Protein AF-A0A699XL25-F1 (afdb_monomer)

Radius of gyration: 14.71 Å; Cα contacts (8 Å, |Δi|>4): 82; chains: 1; bounding box: 34×34×36 Å

Solvent-accessible surface area (backbone atoms only — not comparable to full-atom values): 5244 Å² total; per-residue (Å²): 81,36,93,86,37,69,33,73,95,41,70,48,71,67,60,50,51,52,41,45,77,72,65,44,54,70,48,76,41,76,87,77,48,31,33,35,40,46,46,95,92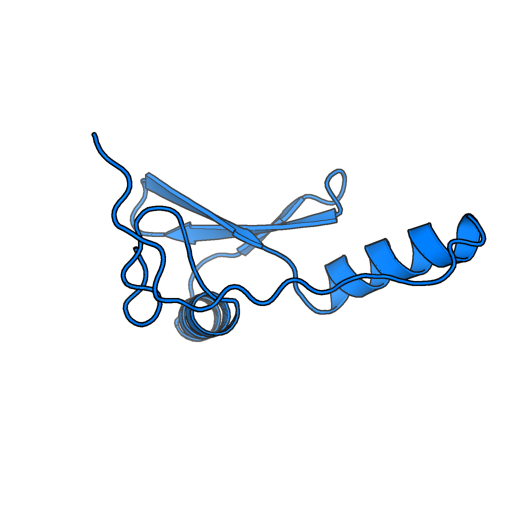,80,46,72,48,78,47,77,52,76,66,33,48,48,54,54,51,51,58,35,58,79,66,69,48,98,72,86,84,85,88,80,78,71,66,79,66,76,83,78,83,131

Secondary structure (DSSP, 8-state):
--TTT-STT---HHHHHHHHHTT--EEEETTTTEEEEEETTTEEEEE--HHHHHHHHHHHHHTT-S--------S-PPPPP-

Sequence (82 aa):
GGECTGTPCVLSAGEISRMIENGAPVSHDLEAAARIVAWDGNQWASFDDAETLTIKLDYANERCLGGYIQLRAPFTLPPIPL

Foldseek 3Di:
DAPVLPDPPDDDPVSVVVCVVVPFDWDAPPVVLWIKTDDPPPDIDIHDDPRSVVVVQVVCVVVVHPDDDDDDDDSPDPDDDD

pLDDT: mean 87.55, std 12.08, range [49.84, 97.06]

Structure (mmCIF, N/CA/C/O backbone):
data_AF-A0A699XL25-F1
#
_entry.id   AF-A0A699XL25-F1
#
loop_
_atom_site.group_PDB
_atom_site.id
_atom_site.type_symbol
_atom_site.label_atom_id
_atom_site.label_alt_id
_atom_site.label_comp_id
_atom_site.label_asym_id
_atom_site.label_entity_id
_atom_site.label_seq_id
_atom_site.pdbx_PDB_ins_code
_atom_site.Cartn_x
_atom_site.Cartn_y
_atom_site.Cartn_z
_atom_site.occupancy
_atom_site.B_iso_or_equiv
_atom_site.auth_seq_id
_atom_site.auth_comp_id
_atom_site.auth_asym_id
_atom_site.auth_atom_id
_atom_site.pdbx_PDB_model_num
ATOM 1 N N . GLY A 1 1 ? -6.109 8.285 14.384 1.00 65.88 1 GLY A N 1
ATOM 2 C CA . GLY A 1 1 ? -4.666 8.069 14.172 1.00 65.88 1 GLY A CA 1
ATOM 3 C C . GLY A 1 1 ? -4.318 6.707 14.710 1.00 65.88 1 GLY A C 1
ATOM 4 O O . GLY A 1 1 ? -5.072 6.212 15.543 1.00 65.88 1 GLY A O 1
ATOM 5 N N . GLY A 1 2 ? -3.249 6.093 14.220 1.00 75.56 2 GLY A N 1
ATOM 6 C CA . GLY A 1 2 ? -2.811 4.802 14.739 1.00 75.56 2 GLY A CA 1
ATOM 7 C C . GLY A 1 2 ? -2.161 4.918 16.120 1.00 75.56 2 GLY A C 1
ATOM 8 O O . GLY A 1 2 ? -1.799 6.008 16.567 1.00 75.56 2 GLY A O 1
ATOM 9 N N . GLU A 1 3 ? -2.046 3.785 16.807 1.00 79.75 3 GLU A N 1
ATOM 10 C CA . GLU A 1 3 ? -1.485 3.673 18.160 1.00 79.75 3 GLU A CA 1
ATOM 11 C C . GLU A 1 3 ? -0.008 4.101 18.241 1.00 79.75 3 GLU A C 1
ATOM 13 O O . GLU A 1 3 ? 0.419 4.671 19.242 1.00 79.75 3 GLU A O 1
ATOM 18 N N . CYS A 1 4 ? 0.770 3.856 17.186 1.00 7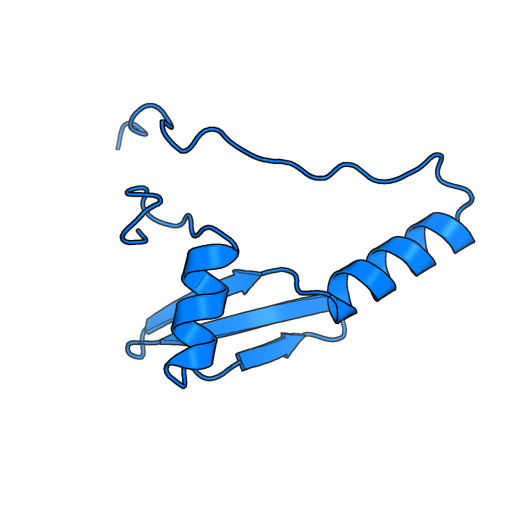9.25 4 CYS A N 1
ATOM 19 C CA . CYS A 1 4 ? 2.195 4.170 17.101 1.00 79.25 4 CYS A CA 1
ATOM 20 C C . CYS A 1 4 ? 2.458 5.514 16.414 1.00 79.25 4 CYS A C 1
ATOM 22 O O . CYS A 1 4 ? 3.361 6.246 16.811 1.00 79.25 4 CYS A O 1
ATOM 24 N N . THR A 1 5 ? 1.694 5.838 15.370 1.00 80.94 5 THR A N 1
ATOM 25 C CA . THR A 1 5 ? 1.823 7.110 14.642 1.00 80.94 5 THR A CA 1
ATOM 26 C C . THR A 1 5 ? 1.280 8.290 15.432 1.00 80.94 5 THR A C 1
ATOM 28 O O . THR A 1 5 ? 1.744 9.413 15.236 1.00 80.94 5 THR A O 1
ATOM 31 N N . GLY A 1 6 ? 0.256 8.077 16.265 1.00 81.00 6 GLY A N 1
ATOM 32 C CA . GLY A 1 6 ? -0.376 9.115 17.085 1.00 81.00 6 GLY A CA 1
ATOM 33 C C . GLY A 1 6 ? -0.995 10.273 16.291 1.00 81.00 6 GLY A C 1
ATOM 34 O O . GLY A 1 6 ? -1.497 11.225 16.881 1.00 81.00 6 GLY A O 1
ATOM 35 N N . THR A 1 7 ? -0.982 1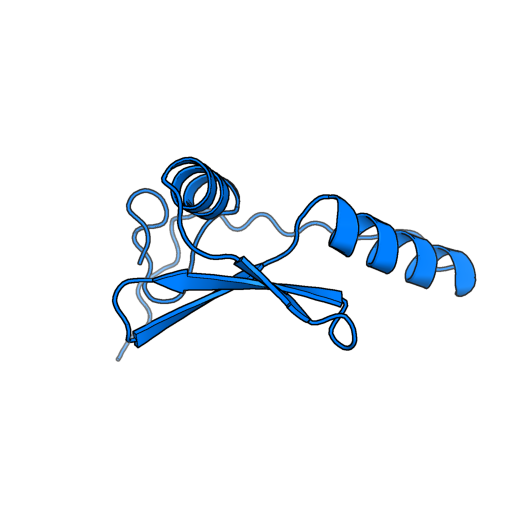0.205 14.959 1.00 82.31 7 THR A N 1
ATOM 36 C CA . THR A 1 7 ? -1.340 11.312 14.073 1.00 82.31 7 THR A CA 1
ATOM 37 C C . THR A 1 7 ? -2.647 10.976 13.357 1.00 82.31 7 THR A C 1
ATOM 39 O O . THR A 1 7 ? -2.764 9.901 12.761 1.00 82.31 7 THR A O 1
ATOM 42 N N . PRO A 1 8 ? -3.680 11.835 13.419 1.00 83.44 8 PRO A N 1
ATOM 43 C CA . PRO A 1 8 ? -4.900 11.641 12.643 1.00 83.44 8 PRO A CA 1
ATOM 44 C C . PRO A 1 8 ? -4.599 11.461 11.151 1.00 83.44 8 PRO A C 1
ATOM 46 O O . PRO A 1 8 ? -3.704 12.105 10.615 1.00 83.44 8 PRO A O 1
ATOM 49 N N . CYS A 1 9 ? -5.347 10.574 10.491 1.00 84.50 9 CYS A N 1
ATOM 50 C CA . CYS A 1 9 ? -5.228 10.278 9.056 1.00 84.50 9 CYS A CA 1
ATOM 51 C C . CYS A 1 9 ? -3.887 9.685 8.581 1.00 84.50 9 CYS A C 1
ATOM 53 O O . CYS A 1 9 ? -3.740 9.428 7.391 1.00 84.50 9 CYS A O 1
ATOM 55 N N . VAL A 1 10 ? -2.929 9.427 9.475 1.00 87.25 10 VAL A N 1
ATOM 56 C CA . VAL A 1 10 ? -1.666 8.762 9.140 1.00 87.25 10 VAL A CA 1
ATOM 57 C C . VAL A 1 10 ? -1.608 7.424 9.862 1.00 87.25 10 VAL A C 1
ATOM 59 O O . VAL A 1 10 ? -1.881 7.341 11.059 1.00 87.25 10 VAL A O 1
ATOM 62 N N . LEU A 1 11 ? -1.249 6.386 9.113 1.00 89.75 11 LEU A N 1
ATOM 63 C CA . LEU A 1 11 ? -0.924 5.062 9.621 1.00 89.75 11 LEU A CA 1
ATOM 64 C C . LEU A 1 11 ? 0.412 4.631 9.025 1.00 89.75 11 LEU A C 1
ATOM 66 O O . LEU A 1 11 ? 0.706 4.873 7.856 1.00 89.75 11 LEU A O 1
ATOM 70 N N . SER A 1 12 ? 1.235 3.999 9.844 1.00 90.12 12 SER A N 1
ATOM 71 C CA . SER A 1 12 ? 2.455 3.344 9.405 1.00 90.12 12 SER A CA 1
ATOM 72 C C . SER A 1 12 ? 2.121 2.008 8.745 1.00 90.12 12 SER A C 1
ATOM 74 O O . SER A 1 12 ? 1.130 1.359 9.083 1.00 90.12 12 SER A O 1
ATOM 76 N N . ALA A 1 13 ? 3.001 1.549 7.853 1.00 89.94 13 ALA A N 1
ATOM 77 C CA . ALA A 1 13 ? 2.874 0.222 7.254 1.00 89.94 13 A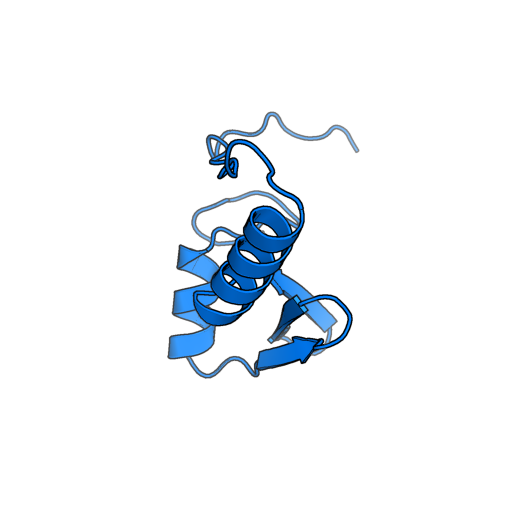LA A CA 1
ATOM 78 C C . ALA A 1 13 ? 2.778 -0.887 8.322 1.00 89.94 13 ALA A C 1
ATOM 80 O O . ALA A 1 13 ? 2.007 -1.821 8.156 1.00 89.94 13 ALA A O 1
ATOM 81 N N . GLY A 1 14 ? 3.488 -0.754 9.452 1.00 90.19 14 GLY A N 1
ATOM 82 C CA . GLY A 1 14 ? 3.417 -1.720 10.554 1.00 90.19 14 GLY A CA 1
ATOM 83 C C . GLY A 1 14 ? 2.062 -1.749 11.269 1.00 90.19 14 GLY A C 1
ATOM 84 O O . GLY A 1 14 ? 1.576 -2.825 11.611 1.00 90.19 14 GLY A O 1
ATOM 85 N N . GLU A 1 15 ? 1.420 -0.593 11.464 1.00 91.44 15 GLU A N 1
ATOM 86 C CA . GLU A 1 15 ? 0.061 -0.534 12.025 1.00 91.44 15 GLU A CA 1
ATOM 87 C C . GLU A 1 15 ? -0.950 -1.198 11.092 1.00 91.44 15 GLU A C 1
ATOM 89 O O . GLU A 1 15 ? -1.785 -1.974 11.551 1.00 91.44 15 GLU A O 1
ATOM 94 N N . ILE A 1 16 ? -0.827 -0.952 9.786 1.00 93.00 16 ILE A N 1
ATOM 95 C CA . ILE A 1 16 ? -1.688 -1.567 8.776 1.00 93.00 16 ILE A CA 1
ATOM 96 C C . ILE A 1 16 ? -1.472 -3.084 8.731 1.00 93.00 16 ILE A C 1
ATOM 98 O O . ILE A 1 16 ? -2.450 -3.824 8.783 1.00 93.00 16 ILE A O 1
ATOM 102 N N . SER A 1 17 ? -0.224 -3.568 8.731 1.00 92.62 17 SER A N 1
ATOM 103 C CA . SER A 1 17 ? 0.068 -5.009 8.781 1.00 92.62 17 SER A CA 1
ATOM 104 C C . SER A 1 17 ? -0.586 -5.679 9.988 1.00 92.62 17 SER A C 1
ATOM 106 O O . SER A 1 17 ? -1.257 -6.695 9.831 1.00 92.62 17 SER A O 1
ATOM 108 N N . ARG A 1 18 ? -0.486 -5.068 11.175 1.00 93.81 18 ARG A N 1
ATOM 109 C CA . ARG A 1 18 ? -1.126 -5.589 12.390 1.00 93.81 18 ARG A CA 1
ATOM 110 C C . ARG A 1 18 ? -2.650 -5.635 12.267 1.00 93.81 18 ARG A C 1
ATOM 112 O O . ARG A 1 18 ? -3.283 -6.565 12.756 1.00 93.81 18 ARG A O 1
ATOM 119 N N . MET A 1 19 ? -3.266 -4.628 11.647 1.00 93.25 19 MET A N 1
ATOM 120 C CA . MET A 1 19 ? -4.716 -4.622 11.415 1.00 93.25 19 MET A CA 1
ATOM 121 C C . MET A 1 19 ? -5.141 -5.769 10.495 1.00 93.25 19 MET A C 1
ATOM 123 O O . MET A 1 19 ? -6.133 -6.438 10.776 1.00 93.25 19 MET A O 1
ATOM 127 N N . ILE A 1 20 ? -4.374 -6.023 9.435 1.00 93.25 20 ILE A N 1
ATOM 128 C CA . ILE A 1 20 ? -4.634 -7.107 8.480 1.00 93.25 20 ILE A CA 1
ATOM 129 C C . ILE A 1 20 ? -4.464 -8.472 9.153 1.00 93.25 20 ILE A C 1
ATOM 131 O O . ILE A 1 20 ? -5.329 -9.332 9.009 1.00 93.25 20 ILE A O 1
ATOM 135 N N . GLU A 1 21 ? -3.406 -8.659 9.946 1.00 94.38 21 GLU A N 1
ATOM 136 C CA . GLU A 1 21 ? -3.185 -9.874 10.748 1.00 94.38 21 GLU A CA 1
ATOM 137 C C . GLU A 1 21 ? -4.335 -10.138 11.733 1.00 94.38 21 GLU A C 1
ATOM 139 O O . GLU A 1 21 ? -4.701 -11.287 11.971 1.00 94.38 21 GLU A O 1
ATOM 144 N N . ASN A 1 22 ? -4.960 -9.075 12.248 1.00 94.38 22 ASN A N 1
ATOM 145 C CA . ASN A 1 22 ? -6.137 -9.151 13.116 1.00 94.38 22 ASN A CA 1
ATOM 146 C C . ASN A 1 22 ? -7.469 -9.302 12.352 1.00 94.38 22 ASN A C 1
ATOM 148 O O . ASN A 1 22 ? -8.533 -9.264 12.970 1.00 94.38 22 ASN A O 1
ATOM 152 N N . GLY A 1 23 ? -7.433 -9.483 11.029 1.00 93.62 23 GLY A N 1
ATOM 153 C CA . GLY A 1 23 ? -8.604 -9.791 10.207 1.00 93.62 23 GLY A CA 1
ATOM 154 C C . GLY A 1 23 ? -9.317 -8.584 9.596 1.00 93.62 23 GLY A C 1
ATOM 155 O O . GLY A 1 23 ? -10.460 -8.727 9.157 1.00 93.62 23 GLY A O 1
ATOM 156 N N . ALA A 1 24 ? -8.687 -7.406 9.550 1.00 93.94 24 ALA A N 1
ATOM 157 C CA . ALA A 1 24 ? -9.259 -6.267 8.836 1.00 93.94 24 ALA A CA 1
ATOM 158 C C . ALA A 1 24 ? -9.417 -6.590 7.333 1.00 93.94 24 ALA A C 1
ATOM 160 O O . ALA A 1 24 ? -8.470 -7.081 6.711 1.00 93.94 24 ALA A O 1
ATOM 161 N N . PRO A 1 25 ? -10.587 -6.320 6.723 1.00 95.25 25 PRO A N 1
ATOM 162 C CA . PRO A 1 25 ? -10.807 -6.579 5.308 1.00 95.25 25 PRO A CA 1
ATOM 163 C C . PRO A 1 25 ? -9.949 -5.655 4.441 1.00 95.25 25 PRO A C 1
ATOM 165 O O . PRO A 1 25 ? -9.876 -4.443 4.664 1.00 95.25 25 PRO A O 1
ATOM 168 N N . VAL A 1 26 ? -9.337 -6.243 3.413 1.00 96.31 26 VAL A N 1
ATOM 169 C CA . VAL A 1 26 ? -8.500 -5.546 2.433 1.00 96.31 26 VAL A CA 1
ATOM 170 C C . VAL A 1 26 ? -9.075 -5.745 1.038 1.00 96.31 26 VAL A C 1
ATOM 172 O O . VAL A 1 26 ? -9.455 -6.852 0.661 1.00 96.31 26 VAL A O 1
ATOM 175 N N . SER A 1 27 ? -9.091 -4.673 0.254 1.00 95.75 27 SER A N 1
ATOM 176 C CA . SER A 1 27 ? -9.403 -4.689 -1.176 1.00 95.75 27 SER A CA 1
ATOM 177 C C . SER A 1 27 ? -8.202 -4.216 -1.999 1.00 95.75 27 SER A C 1
ATOM 179 O O . SER A 1 27 ? -7.313 -3.538 -1.480 1.00 95.75 27 SER A O 1
ATOM 181 N N . HIS A 1 28 ? -8.142 -4.628 -3.266 1.00 95.50 28 HIS A N 1
ATOM 182 C CA . HIS A 1 28 ? -7.128 -4.180 -4.223 1.00 95.50 28 HIS A CA 1
ATOM 183 C C . HIS A 1 28 ? -7.793 -3.255 -5.238 1.00 95.50 28 HIS A C 1
ATOM 185 O O . HIS A 1 28 ? -8.680 -3.691 -5.971 1.00 95.50 28 HIS A O 1
ATOM 191 N N . ASP A 1 29 ? -7.346 -2.008 -5.292 1.00 94.12 29 ASP A N 1
ATOM 192 C CA . ASP A 1 29 ? -7.609 -1.130 -6.419 1.00 94.12 29 ASP A CA 1
ATOM 193 C C . ASP A 1 29 ? -6.522 -1.362 -7.476 1.00 94.12 29 ASP A C 1
ATOM 195 O O . ASP A 1 29 ? -5.392 -0.881 -7.357 1.00 94.12 29 ASP A O 1
ATOM 199 N N . LEU A 1 30 ? -6.857 -2.177 -8.479 1.00 91.75 30 LEU A N 1
ATOM 200 C CA . LEU A 1 30 ? -5.937 -2.555 -9.554 1.00 91.75 30 LEU A CA 1
ATOM 201 C C . LEU A 1 30 ? -5.613 -1.384 -10.488 1.00 91.75 30 LEU A C 1
ATOM 203 O O . LEU A 1 30 ? -4.538 -1.369 -11.079 1.00 91.75 30 LEU A O 1
ATOM 207 N N . GLU A 1 31 ? -6.522 -0.415 -10.629 1.00 92.12 31 GLU A N 1
ATOM 208 C CA . GLU A 1 31 ? -6.300 0.759 -11.476 1.00 92.12 31 GLU A CA 1
ATOM 209 C C . GLU A 1 31 ? -5.330 1.729 -10.797 1.00 92.12 31 GLU A C 1
ATOM 211 O O . GLU A 1 31 ? -4.396 2.226 -11.428 1.00 92.12 31 GLU A O 1
ATOM 216 N N . ALA A 1 32 ? -5.498 1.943 -9.491 1.00 92.38 32 ALA A N 1
ATOM 217 C CA . ALA A 1 32 ? -4.601 2.779 -8.700 1.00 92.38 32 ALA A CA 1
ATOM 218 C C . ALA A 1 32 ? -3.288 2.079 -8.298 1.00 92.38 32 ALA A C 1
ATOM 220 O O . ALA A 1 32 ? -2.392 2.742 -7.766 1.00 92.38 32 ALA A O 1
ATOM 221 N N . ALA A 1 33 ? -3.175 0.760 -8.515 1.00 94.88 33 ALA A N 1
ATOM 222 C CA . ALA A 1 33 ? -2.111 -0.088 -7.974 1.00 94.88 33 ALA A CA 1
ATOM 223 C C . ALA A 1 33 ? -1.906 0.172 -6.470 1.00 94.88 33 ALA A C 1
ATOM 225 O O . ALA A 1 33 ? -0.811 0.525 -6.025 1.00 94.88 33 ALA A O 1
ATOM 226 N N . ALA A 1 34 ? -2.993 0.073 -5.699 1.00 96.19 34 ALA A N 1
ATOM 227 C CA . ALA A 1 34 ? -3.016 0.343 -4.264 1.00 96.19 34 ALA A CA 1
ATOM 228 C C . ALA A 1 34 ? -3.926 -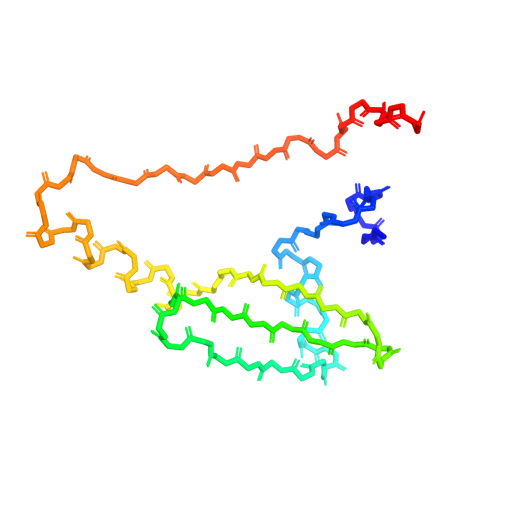0.644 -3.520 1.00 96.19 34 ALA A C 1
ATOM 230 O O . ALA A 1 34 ? -4.938 -1.117 -4.040 1.00 96.19 34 ALA A O 1
ATOM 231 N N . ARG A 1 35 ? -3.602 -0.925 -2.259 1.00 96.62 35 ARG A N 1
ATOM 232 C CA . ARG A 1 35 ? -4.484 -1.663 -1.351 1.00 96.62 35 ARG A CA 1
ATOM 233 C C . ARG A 1 35 ? -5.319 -0.697 -0.531 1.00 96.62 35 ARG A C 1
ATOM 235 O O . ARG A 1 35 ? -4.868 0.397 -0.208 1.00 96.62 35 ARG A O 1
ATOM 242 N N . ILE A 1 36 ? -6.520 -1.114 -0.146 1.00 96.25 36 ILE A N 1
ATOM 243 C CA . ILE A 1 36 ? -7.397 -0.347 0.742 1.00 96.25 36 ILE A CA 1
ATOM 244 C C . ILE A 1 36 ? -7.824 -1.252 1.889 1.00 96.25 36 ILE A C 1
ATOM 246 O O . ILE A 1 36 ? -8.457 -2.283 1.660 1.00 96.25 36 ILE A O 1
ATOM 250 N N . VAL A 1 37 ? -7.492 -0.858 3.118 1.00 95.69 37 VAL A N 1
ATOM 251 C CA . VAL A 1 37 ? -7.998 -1.485 4.345 1.00 95.69 37 VAL A CA 1
ATOM 252 C C . VAL A 1 37 ? -9.164 -0.659 4.879 1.00 95.69 37 VAL A C 1
ATOM 254 O O . VAL A 1 37 ? -9.080 0.569 4.908 1.00 95.69 37 VAL A O 1
ATOM 257 N N . ALA A 1 38 ? -10.248 -1.315 5.293 1.00 94.69 38 ALA A N 1
ATOM 258 C CA . ALA A 1 38 ? -11.424 -0.666 5.875 1.00 94.69 38 ALA A CA 1
ATOM 259 C C . ALA A 1 38 ? -11.769 -1.279 7.238 1.00 94.69 38 ALA A C 1
ATOM 261 O O . ALA A 1 38 ? -11.672 -2.491 7.419 1.00 94.69 38 ALA A O 1
ATOM 262 N N . TRP A 1 39 ? -12.162 -0.452 8.206 1.00 92.4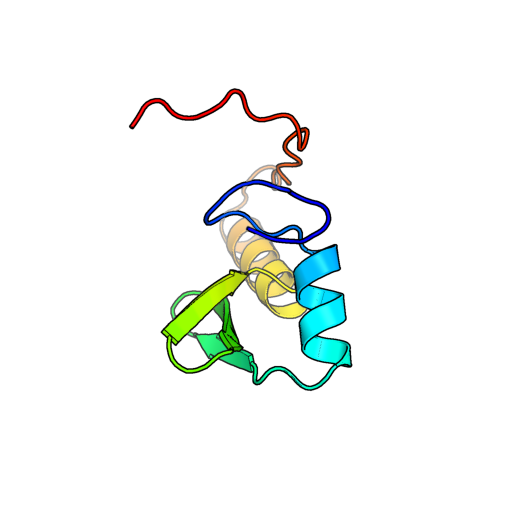4 39 TRP A N 1
ATOM 263 C CA . TRP A 1 39 ? -12.500 -0.888 9.563 1.00 92.44 39 TRP A CA 1
ATOM 264 C C . TRP A 1 39 ? -13.533 0.042 10.215 1.00 92.44 39 TRP A C 1
ATOM 266 O O . TRP A 1 39 ? -13.858 1.104 9.683 1.00 92.44 39 TRP A O 1
ATOM 276 N N . ASP A 1 40 ? -14.106 -0.395 11.339 1.00 90.06 40 ASP A N 1
ATOM 277 C CA . ASP A 1 40 ? -15.087 0.346 12.154 1.00 90.06 40 ASP A CA 1
ATOM 278 C C . ASP A 1 40 ? -16.277 0.950 11.375 1.00 90.06 40 ASP A C 1
ATOM 280 O O . ASP A 1 40 ? -16.927 1.897 11.815 1.00 90.06 40 ASP A O 1
ATOM 284 N N . GLY A 1 41 ? -16.576 0.412 10.188 1.00 90.50 41 GLY A N 1
ATOM 285 C CA . GLY A 1 41 ? -17.676 0.826 9.311 1.00 90.50 41 GLY A CA 1
ATOM 286 C C . GLY A 1 41 ? -17.505 2.178 8.605 1.00 90.50 41 GLY A C 1
ATOM 287 O O . GLY A 1 41 ? -18.190 2.414 7.613 1.00 90.50 41 GLY A O 1
ATOM 288 N N . ASN A 1 42 ? -16.615 3.058 9.071 1.00 92.62 42 ASN A N 1
ATOM 289 C CA . ASN A 1 42 ? -16.415 4.394 8.496 1.00 92.62 42 ASN A CA 1
ATOM 290 C C . ASN A 1 42 ? -14.945 4.816 8.346 1.00 92.62 42 ASN A C 1
ATOM 292 O O . ASN A 1 42 ? -14.684 5.939 7.911 1.00 92.62 42 ASN A O 1
ATOM 296 N N . GLN A 1 43 ? -13.995 3.958 8.714 1.00 92.81 43 GLN A N 1
ATOM 297 C CA . GLN A 1 43 ? -12.575 4.233 8.569 1.00 92.81 43 GLN A CA 1
ATOM 298 C C . GLN A 1 43 ? -12.003 3.428 7.406 1.00 92.81 43 GLN A C 1
ATOM 300 O O . GLN A 1 43 ? -12.333 2.257 7.212 1.00 92.81 43 GLN A O 1
ATOM 305 N N . TRP A 1 44 ? -11.129 4.059 6.633 1.00 94.00 44 TRP A N 1
ATOM 306 C CA . TRP A 1 44 ? -10.398 3.400 5.565 1.00 94.00 44 TRP A CA 1
ATOM 307 C C . TRP A 1 44 ? -9.043 4.071 5.365 1.00 94.00 44 TRP A C 1
ATOM 309 O O . TRP A 1 44 ? -8.858 5.245 5.686 1.00 94.00 44 TRP A O 1
ATOM 319 N N . ALA A 1 45 ? -8.089 3.312 4.842 1.00 94.12 45 ALA A N 1
ATOM 320 C CA . ALA A 1 45 ? -6.780 3.815 4.469 1.00 94.12 45 ALA A CA 1
ATOM 321 C C . ALA A 1 45 ? -6.291 3.089 3.218 1.00 94.12 45 ALA A C 1
ATOM 323 O O . ALA A 1 45 ? -6.336 1.859 3.146 1.00 94.12 45 ALA A O 1
ATOM 324 N N . SER A 1 46 ? -5.811 3.856 2.241 1.00 94.75 46 SER A N 1
ATOM 325 C CA . SE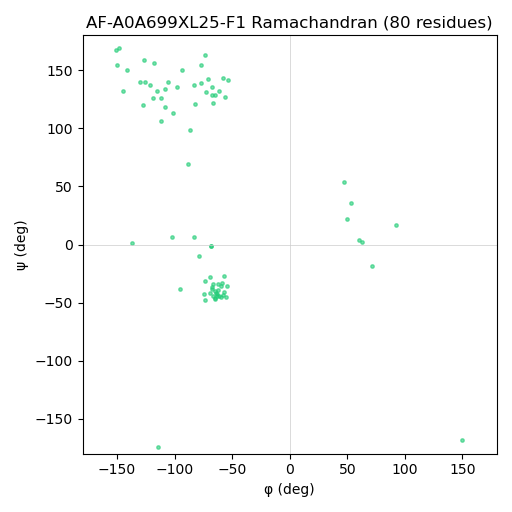R A 1 46 ? -5.062 3.318 1.110 1.00 94.75 46 SER A CA 1
ATOM 326 C C . SER A 1 46 ? -3.598 3.136 1.497 1.00 94.75 46 SER A C 1
ATOM 328 O O . SER A 1 46 ? -3.012 4.023 2.122 1.00 94.75 46 SER A O 1
ATOM 330 N N . PHE A 1 47 ? -2.993 2.024 1.104 1.00 94.62 47 PHE A N 1
ATOM 331 C CA . PHE A 1 47 ? -1.608 1.706 1.419 1.00 94.62 47 PHE A CA 1
ATOM 332 C C . PHE A 1 47 ? -0.947 0.882 0.315 1.00 94.62 47 PHE A C 1
ATOM 334 O O . PHE A 1 47 ? -1.607 0.387 -0.599 1.00 94.62 47 PHE A O 1
ATOM 341 N N . ASP A 1 48 ? 0.371 0.746 0.430 1.00 95.00 48 ASP A N 1
ATOM 342 C CA . ASP A 1 48 ? 1.194 -0.064 -0.457 1.00 95.00 48 ASP A CA 1
ATOM 343 C C . ASP A 1 48 ? 1.697 -1.325 0.247 1.00 95.00 48 ASP A C 1
ATOM 345 O O . ASP A 1 48 ? 2.198 -1.251 1.373 1.00 95.00 48 ASP A O 1
ATOM 349 N N . ASP A 1 49 ? 1.588 -2.466 -0.430 1.00 93.12 49 ASP A N 1
ATOM 350 C CA . ASP A 1 49 ? 2.147 -3.749 -0.009 1.00 93.12 49 ASP A CA 1
ATOM 351 C C . ASP A 1 49 ? 3.252 -4.208 -0.975 1.00 93.12 49 ASP A C 1
ATOM 353 O O . ASP A 1 49 ? 3.670 -3.479 -1.874 1.00 93.12 49 ASP A O 1
ATOM 357 N N . ALA A 1 50 ? 3.773 -5.420 -0.778 1.00 92.94 50 ALA A N 1
ATOM 358 C CA . ALA A 1 50 ? 4.817 -5.947 -1.652 1.00 92.94 50 ALA A CA 1
ATOM 359 C C . ALA A 1 50 ? 4.369 -6.040 -3.123 1.00 92.94 50 ALA A C 1
ATOM 361 O O . ALA A 1 50 ? 5.176 -5.781 -4.010 1.00 92.94 50 ALA A O 1
ATOM 362 N N . GLU A 1 51 ? 3.103 -6.370 -3.386 1.00 94.12 51 GLU A N 1
ATOM 363 C CA . GLU A 1 51 ? 2.573 -6.540 -4.740 1.00 94.12 51 GLU A CA 1
ATOM 364 C C . GLU A 1 51 ? 2.403 -5.190 -5.443 1.00 94.12 51 GLU A C 1
ATOM 366 O O . GLU A 1 51 ? 2.876 -5.015 -6.567 1.00 94.12 51 GLU A O 1
ATOM 371 N N . THR A 1 52 ? 1.802 -4.202 -4.775 1.00 95.31 52 THR A N 1
ATOM 372 C CA . THR A 1 52 ? 1.622 -2.867 -5.363 1.00 95.31 52 THR A CA 1
ATOM 373 C C . THR A 1 52 ? 2.952 -2.150 -5.567 1.00 95.31 52 THR A C 1
ATOM 375 O O . THR A 1 52 ? 3.139 -1.450 -6.565 1.00 95.31 52 THR A O 1
ATOM 378 N N . LEU A 1 53 ? 3.922 -2.370 -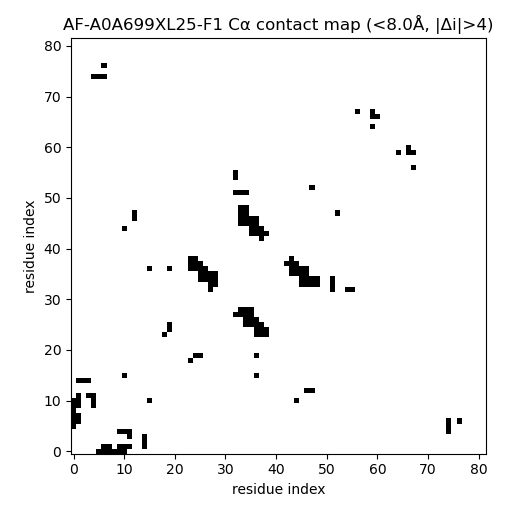4.674 1.00 95.00 53 LEU A N 1
ATOM 379 C CA . LEU A 1 53 ? 5.283 -1.877 -4.861 1.00 95.00 53 LEU A CA 1
ATOM 380 C C . LEU A 1 53 ? 5.962 -2.535 -6.064 1.00 95.00 53 LEU A C 1
ATOM 382 O O . LEU A 1 53 ? 6.622 -1.824 -6.817 1.00 95.00 53 LEU A O 1
ATOM 386 N N . THR A 1 54 ? 5.777 -3.838 -6.299 1.00 94.75 54 THR A N 1
ATOM 387 C CA . THR A 1 54 ? 6.281 -4.496 -7.517 1.00 94.75 54 THR A CA 1
ATOM 388 C C . THR A 1 54 ? 5.689 -3.868 -8.776 1.00 94.75 54 THR A C 1
ATOM 390 O O . THR A 1 54 ? 6.447 -3.508 -9.671 1.00 94.75 54 THR A O 1
ATOM 393 N N . ILE A 1 55 ? 4.378 -3.613 -8.813 1.00 95.12 55 ILE A N 1
ATOM 394 C CA . ILE A 1 55 ? 3.732 -2.942 -9.956 1.00 95.12 55 ILE A CA 1
ATOM 395 C C . ILE A 1 55 ? 4.358 -1.559 -10.212 1.00 95.12 55 ILE A C 1
ATOM 397 O O . ILE A 1 55 ? 4.656 -1.197 -11.352 1.00 95.12 55 ILE A O 1
ATOM 401 N N . LYS A 1 56 ? 4.614 -0.781 -9.153 1.00 94.69 56 LYS A N 1
ATOM 402 C CA . LYS A 1 56 ? 5.247 0.546 -9.260 1.00 94.69 56 LYS A CA 1
ATOM 403 C C . LYS A 1 56 ? 6.708 0.467 -9.713 1.00 94.69 56 LYS A C 1
ATOM 405 O O . LYS A 1 56 ? 7.160 1.335 -10.462 1.00 94.69 56 LYS A O 1
ATOM 410 N N . LEU A 1 57 ? 7.441 -0.557 -9.277 1.00 95.06 57 LEU A N 1
ATOM 411 C CA . LEU A 1 57 ? 8.810 -0.822 -9.719 1.00 95.06 57 LEU A CA 1
ATOM 412 C C . LEU A 1 57 ? 8.853 -1.169 -11.208 1.00 95.06 57 LEU A C 1
ATOM 414 O O . LEU A 1 57 ? 9.651 -0.587 -11.941 1.00 95.06 57 LEU A O 1
ATOM 418 N N . ASP A 1 58 ? 7.969 -2.052 -11.665 1.00 95.00 58 ASP A N 1
ATOM 419 C CA . ASP A 1 58 ? 7.883 -2.444 -13.071 1.00 95.00 58 ASP A CA 1
ATOM 420 C C . ASP A 1 58 ? 7.540 -1.238 -13.954 1.00 95.00 58 ASP A C 1
ATOM 422 O O . ASP A 1 58 ? 8.230 -0.972 -14.939 1.00 95.00 58 ASP A O 1
ATOM 426 N N . TYR A 1 59 ? 6.580 -0.412 -13.526 1.00 94.38 59 TYR A N 1
ATOM 427 C CA . TYR A 1 59 ? 6.232 0.837 -14.206 1.00 94.38 59 TYR A CA 1
ATOM 428 C C . TYR A 1 59 ? 7.428 1.795 -14.359 1.00 94.38 59 TYR A C 1
ATOM 430 O O . TYR A 1 59 ? 7.587 2.438 -15.405 1.00 94.38 59 TYR A O 1
ATOM 438 N N . ALA A 1 60 ? 8.266 1.908 -13.323 1.00 95.00 60 ALA A N 1
ATOM 439 C CA . ALA A 1 60 ? 9.470 2.735 -13.342 1.00 95.00 60 ALA A CA 1
ATOM 440 C C . ALA A 1 60 ? 10.551 2.162 -14.274 1.00 95.00 60 ALA A C 1
ATOM 442 O O . ALA A 1 60 ? 11.162 2.918 -15.037 1.00 95.00 60 ALA A O 1
ATOM 443 N N . ASN A 1 61 ? 10.743 0.839 -14.257 1.00 95.25 61 ASN A N 1
ATOM 444 C CA . ASN A 1 61 ? 11.689 0.128 -15.117 1.00 95.25 61 ASN A CA 1
ATOM 445 C C . ASN A 1 61 ? 11.325 0.266 -16.602 1.00 95.25 61 ASN A C 1
ATOM 447 O O . ASN A 1 61 ? 12.190 0.587 -17.415 1.00 95.25 61 ASN A O 1
ATOM 451 N N . GLU A 1 62 ? 10.044 0.119 -16.954 1.00 97.06 62 GLU A N 1
ATOM 452 C CA . GLU A 1 62 ? 9.534 0.317 -18.321 1.00 97.06 62 GLU A CA 1
ATOM 453 C C . GLU A 1 62 ? 9.824 1.715 -18.885 1.00 97.06 62 GLU A C 1
ATOM 455 O O . GLU A 1 62 ? 9.906 1.905 -20.098 1.00 97.06 62 GLU A O 1
ATOM 460 N N . ARG A 1 63 ? 9.962 2.711 -18.005 1.00 96.94 63 ARG A N 1
ATOM 461 C CA . ARG A 1 63 ? 10.178 4.120 -18.360 1.00 96.94 63 ARG A CA 1
ATOM 462 C C . ARG A 1 63 ? 11.625 4.564 -18.205 1.00 96.94 63 ARG A C 1
ATOM 464 O O . ARG A 1 63 ? 11.903 5.753 -18.356 1.00 96.94 63 ARG A O 1
ATOM 471 N N . CYS A 1 64 ? 12.537 3.636 -17.912 1.00 95.19 64 CYS A N 1
ATOM 472 C CA . CYS A 1 64 ? 13.946 3.927 -17.660 1.00 95.19 64 CYS A CA 1
ATOM 473 C C . CYS A 1 64 ? 14.147 4.999 -16.570 1.00 95.19 64 CYS A C 1
ATOM 475 O O . CYS A 1 64 ? 15.049 5.834 -16.673 1.00 95.19 64 CYS A O 1
ATOM 477 N N . LEU A 1 65 ? 13.296 5.014 -15.537 1.00 96.38 65 LEU A N 1
ATOM 478 C CA . LEU A 1 65 ? 13.479 5.919 -14.404 1.00 96.38 65 LEU A CA 1
ATOM 479 C C . LEU A 1 65 ? 14.691 5.468 -13.577 1.00 96.38 65 LEU A C 1
ATOM 481 O O . LEU A 1 65 ? 14.917 4.277 -13.386 1.00 96.38 65 LEU A O 1
ATOM 485 N N . GLY A 1 66 ? 15.466 6.422 -13.055 1.00 93.81 66 GLY A N 1
ATOM 486 C CA . GLY A 1 66 ? 16.727 6.140 -12.349 1.00 93.81 66 GLY A CA 1
ATOM 487 C C . GLY A 1 66 ? 16.587 5.431 -10.995 1.00 93.81 66 GLY A C 1
ATOM 488 O O . GLY A 1 66 ? 17.594 5.171 -10.341 1.00 93.81 66 GLY A O 1
ATOM 489 N N . GLY A 1 67 ? 15.360 5.150 -10.555 1.00 91.62 67 GLY A N 1
ATOM 490 C CA . GLY A 1 67 ? 15.058 4.464 -9.305 1.00 91.62 67 GLY A CA 1
ATOM 491 C C . GLY A 1 67 ? 13.728 4.912 -8.703 1.00 91.62 67 GLY A C 1
ATOM 492 O O . GLY A 1 67 ? 12.938 5.614 -9.333 1.00 91.62 67 GLY A O 1
ATOM 493 N N . TYR A 1 68 ? 13.503 4.514 -7.454 1.00 91.62 68 TYR A N 1
ATOM 494 C CA . TYR A 1 68 ? 12.338 4.869 -6.647 1.00 91.62 68 TYR A CA 1
ATOM 495 C C . TYR A 1 68 ? 12.784 5.471 -5.312 1.00 91.62 68 TYR A C 1
ATOM 497 O O . TYR A 1 68 ? 13.909 5.262 -4.858 1.00 91.62 68 TYR A O 1
ATOM 505 N N . ILE A 1 69 ? 11.890 6.219 -4.671 1.00 91.56 69 ILE A N 1
ATOM 506 C CA . ILE A 1 69 ? 12.127 6.826 -3.359 1.00 91.56 69 ILE A CA 1
ATOM 507 C C . ILE A 1 69 ? 11.094 6.261 -2.392 1.00 91.56 69 ILE A C 1
ATOM 509 O O . ILE A 1 69 ? 9.895 6.347 -2.645 1.00 91.56 69 ILE A O 1
ATOM 513 N N . GLN A 1 70 ? 11.557 5.717 -1.268 1.00 87.31 70 GLN A N 1
ATOM 514 C CA . GLN A 1 70 ? 10.686 5.327 -0.165 1.00 87.31 70 GLN A CA 1
ATOM 515 C C . GLN A 1 70 ? 10.741 6.390 0.931 1.00 87.31 70 GLN A C 1
ATOM 517 O O . GLN A 1 70 ? 11.770 6.577 1.583 1.00 87.31 70 GLN A O 1
ATOM 522 N N . LEU A 1 71 ? 9.622 7.087 1.139 1.00 83.19 71 LEU A N 1
ATOM 523 C CA . LEU A 1 71 ? 9.519 8.098 2.182 1.00 83.19 71 LEU A CA 1
ATOM 524 C C . LEU A 1 71 ? 9.226 7.439 3.532 1.00 83.19 71 LEU A C 1
ATOM 526 O O . LEU A 1 71 ? 8.197 6.793 3.718 1.00 83.19 71 LEU A O 1
ATOM 530 N N . ARG A 1 72 ? 10.116 7.665 4.496 1.00 84.25 72 ARG A N 1
ATOM 531 C CA . ARG A 1 72 ? 9.873 7.386 5.912 1.00 84.25 72 ARG A CA 1
ATOM 532 C C . ARG A 1 72 ? 9.801 8.714 6.653 1.00 84.25 72 ARG A C 1
ATOM 534 O O . ARG A 1 72 ? 10.827 9.360 6.848 1.00 84.25 72 ARG A O 1
ATOM 541 N N . ALA A 1 73 ? 8.602 9.120 7.056 1.00 69.38 73 ALA A N 1
ATOM 542 C CA . ALA A 1 73 ? 8.434 10.295 7.900 1.00 69.38 73 ALA A CA 1
ATOM 543 C C . ALA A 1 73 ? 8.798 9.963 9.361 1.00 69.38 73 ALA A C 1
ATOM 545 O O . ALA A 1 73 ? 8.432 8.888 9.846 1.00 69.38 73 ALA A O 1
ATOM 546 N N . PRO A 1 74 ? 9.497 10.855 10.084 1.00 65.44 74 PRO A N 1
ATOM 547 C CA . PRO A 1 74 ? 9.575 10.764 11.535 1.00 65.44 74 PRO A CA 1
ATOM 548 C C . PRO A 1 74 ? 8.171 10.984 12.115 1.00 65.44 74 PRO A C 1
ATOM 550 O O . PRO A 1 74 ? 7.504 11.960 11.782 1.00 65.44 74 PRO A O 1
ATOM 553 N N . PHE A 1 75 ? 7.716 10.076 12.981 1.00 59.69 75 PHE A N 1
ATOM 554 C CA . PHE A 1 75 ? 6.344 10.071 13.517 1.00 59.69 75 PHE A CA 1
ATOM 555 C C . PHE A 1 75 ? 6.017 11.246 14.456 1.00 59.69 75 PHE A C 1
ATOM 557 O O . PHE A 1 75 ? 4.886 11.387 14.905 1.00 59.69 75 PHE A O 1
ATOM 564 N N . THR A 1 76 ? 6.976 12.132 14.720 1.00 57.50 76 THR A N 1
ATOM 565 C CA . THR A 1 76 ? 6.756 13.417 15.389 1.00 57.50 76 THR A CA 1
ATOM 566 C C . THR A 1 76 ? 6.408 14.482 14.349 1.00 57.50 76 THR A C 1
ATOM 568 O O . THR A 1 76 ? 7.219 15.365 14.057 1.00 57.50 76 THR A O 1
ATOM 571 N N . LEU A 1 77 ? 5.226 14.389 13.740 1.00 56.16 77 LEU A N 1
ATOM 572 C CA . LEU A 1 77 ? 4.721 15.510 12.954 1.00 56.16 77 LEU A CA 1
ATOM 573 C C . LEU A 1 77 ? 4.285 16.617 13.929 1.00 56.16 77 LEU A C 1
ATOM 575 O O . LEU A 1 77 ? 3.604 16.318 14.913 1.00 56.16 77 LEU A O 1
ATOM 579 N N . PRO A 1 78 ? 4.697 17.883 13.719 1.00 59.78 78 PRO A N 1
ATOM 580 C CA . PRO A 1 78 ? 4.183 18.981 14.523 1.00 59.78 78 PRO A CA 1
ATOM 581 C C . PRO A 1 78 ? 2.652 19.023 14.392 1.00 59.78 78 PRO A C 1
ATOM 583 O O . PRO A 1 78 ? 2.129 18.721 13.314 1.00 59.78 78 PRO A O 1
ATOM 586 N N . PRO A 1 79 ? 1.924 19.360 15.471 1.00 57.59 79 PRO A N 1
ATOM 587 C CA . PRO A 1 79 ? 0.470 19.374 15.452 1.00 57.59 79 PRO A CA 1
ATOM 588 C C . PRO A 1 79 ? -0.024 20.289 14.330 1.00 57.59 79 PRO A C 1
ATOM 590 O O . PRO A 1 79 ? 0.383 21.447 14.235 1.00 57.59 79 PRO A O 1
ATOM 593 N N . ILE A 1 80 ? -0.887 19.749 13.470 1.00 59.22 80 ILE A N 1
ATOM 594 C CA . ILE A 1 80 ? -1.572 20.523 12.436 1.00 59.22 80 ILE A CA 1
ATOM 595 C C . ILE A 1 80 ? -2.521 21.487 13.168 1.00 59.22 80 ILE A C 1
ATOM 597 O O . ILE A 1 80 ? -3.348 21.011 13.952 1.00 59.22 80 ILE A O 1
ATOM 601 N N . PRO A 1 81 ? -2.405 22.815 12.985 1.00 49.84 81 PRO A N 1
ATOM 602 C CA . PRO A 1 81 ? -3.375 23.743 13.547 1.00 49.84 81 PRO A CA 1
ATOM 603 C C . PRO A 1 81 ? -4.720 23.532 12.839 1.00 49.84 81 PRO A C 1
ATOM 605 O O . PRO A 1 81 ? -4.766 23.469 11.609 1.00 49.84 81 PRO A O 1
ATOM 608 N N . LEU A 1 82 ? -5.776 23.361 13.640 1.00 53.91 82 LEU A N 1
ATOM 609 C CA . LEU A 1 82 ? -7.172 23.301 13.191 1.00 53.91 82 LEU A CA 1
ATOM 610 C C . LEU A 1 82 ? -7.631 24.643 12.612 1.00 53.91 82 LEU A C 1
ATOM 612 O O . LEU A 1 82 ? -7.211 25.688 13.163 1.00 53.91 82 LEU A O 1
#

Mean predicted aligned error: 5.73 Å

InterPro domains:
  IPR029070 Chitinase insertion domain superfamily [G3DSA:3.10.50.10] (1-47)

Nearest PDB structures (foldseek):
  6tsb-assembly1_AAA-2  TM=8.328E-01  e=1.410E-02  Clostridioides difficile 630
  3h39-assembly2_A  TM=4.375E-01  e=9.790E+00  Thermotoga maritima
  6nt9-assembly1_B  TM=3.143E-01  e=9.790E+00  Homo sapiens

Organism: Tanacetum cinerariifolium (NCBI:txid118510)

=== Feature glossary ===
The record interleaves many kinds of information about one protein. Here is each kind framed as the question it answers.

Q: What does the local fold look like, residue by residue?
A: A 3Di character summarizes, for each residue, the relative orientation of the Cα frame of its nearest spatial neighbor. Because it encodes fold topology rather than chemistry, 3Di alignments detect remote structural similarity that sequence alignment misses.

Q: Which residues are in helices, strands, or loops?
A: Secondary structure is the local, repeating backbone conformation. DSSP classifies it into eight states by reading the hydrogen-bond network: three helix types (H, G, I), two β types (E, B), two non-regular types (T, S), and unstructured coil (-).

Q: How big and how compact is the whole molecule?
A: Three whole-structure scalars: the radius of gyration (RMS distance of Cα from centroid, in Å), the count of Cα–Cα contacts (pairs closer than 8 Å and separated by more than four residues in sequence — i.e. tertiary, not local, contacts), and the bounding-box dimensions. Together they distinguish compact globular folds from extended fibres or disordered chains.

Q: How confident is the AlphaF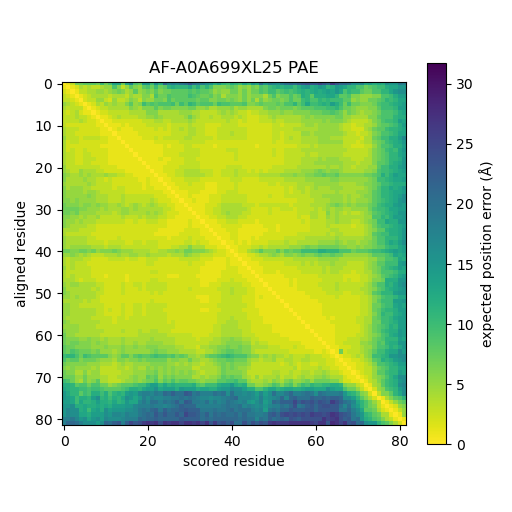old model at each residue?
A: For AlphaFold models, the B-factor field carries pLDDT — the model's own estimate of local accuracy on a 0–100 scale. Regions with pLDDT<50 should be treated as essentially unmodeled; they often correspond to intrinsically disordered segments.

Q: What family and function is it annotated with?
A: Functional annotations link the protein to curated databases. InterPro entries identify conserved domains and families by matching the sequence against member-database signatures (Pfam, PROSITE, CDD, …). Gene Ontology (GO) terms describe molecular function, biological process, and cellular component in a controlled vocabulary. CATH places the structure in a hierarchical fold classification (Class/Architecture/Topology/Homologous-superfamily). The organism is the source species.

Q: What known structures does this most resemble?
A: Nearest PDB neighbors are the top structural matches found by Foldseek when searching this structure against the entire Protein Data Bank. Each hit reports a TM-score (0 to 1; >0.5 almost always implies the same fold) and an E-value. These are *structural* homologs — they may share no detectable sequence similarity.

Q: Which residues are buried vs exposed?
A: Solvent-accessible surface area (SASA) is the area in Å² traced out by the centre of a 1.4 Å probe sphere (a water molecule) rolled over the protein's van der Waals surface (Shrake–Rupley / Lee–Richards construction). Buried residues have near-zero SASA; fully exposed residues can exceed 200 Å². The total SASA scales roughly with the number of surface residues.

Q: What are the backbone torsion angles?
A: φ (phi) and ψ (psi) are the two rotatable backbone dihedrals per residue: φ is the C(i-1)–N–Cα–C torsion, ψ is the N–Cα–C–N(i+1) torsion, both in degrees on (−180°, 180°]. α-helical residues cluster near (−60°, −45°); β-strand residues near (−120°, +130°). A Ramachandran plot is simply a scatter of (φ, ψ) for every residue.

Q: Are the domains correctly placed relative to each other?
A: Predicted aligned error is AlphaFold's pairwise confidence. Unlike pLDDT (per-residue), PAE is per-residue-pair and captures whether two parts of the structure are correctly placed relative to each other. Units are ångströms of expected positional error.

Q: What if only a Cα trace is available?
A: P-SEA three-state annotation labels each residue as helix, strand, or coil based purely on the geometry of the Cα trace. It serves as a fallback when the full backbone (and thus DSSP) is unavailable.

Q: What is the amino-acid chain?
A: This is the polypeptide sequence — one letter per residue, N-terminus first. Length ranges from a few dozen residues for small domains to over a thousand for large multi-domain proteins.

Q: What do the rendered images show?
A: The six renders are orthographic views along the three Cartesian axes in both directions. Representation (cartoon, sticks, or surface) and color scheme (sequence-rainbow or by-chain) vary across proteins so the training set covers all the common visualization conventions.

Q: What do the diagnostic plots show?
A: Plot images: a contact map (which residues are close in 3D, as an N×N binary image), a Ramachandran scatter (backbone torsion angles, revealing secondary-structure composition at a glance), and — for AlphaFold structures — a PAE heatmap (pairwise prediction confidence).

Q: How mobile is each atom in the crystal?
A: B-factor (Debye–Waller factor) reflects atomic displacement in the crystal lattice. It is an experimental observable (units Å²), not a prediction; low values mean the atom is pinned down, high values mean it moves or is heterogeneous across the crystal.

Q: Where is each backbone atom in 3D?
A: The mmCIF table is the protein's shape written out atom by atom. For each backbone N, Cα, C, and carbonyl O, it records an (x, y, z) coordinate triple in Å plus the residue type, chain letter, and residue number.